Protein AF-A0A3B9IPR3-F1 (afdb_monomer_lite)

Organism: NCBI:txid171437

pLDDT: mean 76.73, std 12.43, range [57.88, 97.44]

Foldseek 3Di:
DVVVVVVVCVVVVVVVVCCVPVVVVVPDDDDPDPPDDDDDDDDPVVVDPPPPPPDDDDDDDDDPDDDDDDDDDDDDDDD

Secondary structure (DSSP, 8-state):
-HHHHHHHHHHHHHHHHHHHHHHHHHTPPPPPP----------HHHH------PPPPPPPPPPP---PPPPPPPPPPP-

Radius of gyration: 46.65 Å; chains: 1; bounding box: 134×36×76 Å

Sequence (79 aa):
MKRGLTYSLAAHGAVAALLWFGLPSLSRPLPPEEQTIVIDVVPVSEVTRASQLRPKPDPKPEPEKQVAQASPPPPPPPP

Structure (mmCIF, N/CA/C/O backbone):
data_AF-A0A3B9IPR3-F1
#
_entry.id   AF-A0A3B9IPR3-F1
#
loop_
_atom_site.group_PDB
_atom_site.id
_atom_site.type_symbol
_atom_site.label_atom_id
_atom_site.label_alt_id
_atom_site.label_comp_id
_atom_site.label_asym_id
_atom_site.label_entity_id
_atom_site.label_seq_id
_atom_site.pdbx_PDB_ins_code
_atom_site.Cartn_x
_atom_site.Cartn_y
_atom_site.Cartn_z
_atom_site.occupancy
_atom_site.B_iso_or_equiv
_atom_site.auth_seq_id
_atom_site.auth_comp_id
_atom_site.auth_asym_id
_atom_site.auth_atom_id
_atom_site.pdbx_PDB_model_num
ATOM 1 N N . MET A 1 1 ? 26.972 4.043 -27.547 1.00 63.34 1 MET A N 1
ATOM 2 C CA . MET A 1 1 ? 26.600 5.035 -26.508 1.00 63.34 1 MET A CA 1
ATOM 3 C C . MET A 1 1 ? 25.106 5.030 -26.172 1.00 63.34 1 MET A C 1
ATOM 5 O O . MET A 1 1 ? 24.779 4.796 -25.020 1.00 63.34 1 MET A O 1
ATOM 9 N N . LYS A 1 2 ? 24.190 5.190 -27.144 1.00 76.00 2 LYS A N 1
ATOM 10 C CA . LYS A 1 2 ? 22.733 5.288 -26.883 1.00 76.00 2 LYS A CA 1
ATOM 11 C C . LYS A 1 2 ? 22.119 4.069 -26.171 1.00 76.00 2 LYS A C 1
ATOM 13 O O . LYS A 1 2 ? 21.329 4.242 -25.258 1.00 76.00 2 LYS A O 1
ATOM 18 N N . ARG A 1 3 ? 22.545 2.850 -26.531 1.00 86.31 3 ARG A N 1
ATOM 19 C CA . ARG A 1 3 ? 22.066 1.599 -25.908 1.00 86.31 3 ARG A CA 1
ATOM 20 C C . ARG A 1 3 ? 22.418 1.488 -24.419 1.00 86.31 3 ARG A C 1
ATOM 22 O O . ARG A 1 3 ? 21.585 1.093 -23.620 1.00 86.31 3 ARG A O 1
ATOM 29 N N . GLY A 1 4 ? 23.635 1.876 -24.035 1.00 90.12 4 GLY A N 1
ATOM 30 C CA . GLY A 1 4 ? 24.048 1.873 -22.627 1.00 90.12 4 GLY A CA 1
ATOM 31 C C . GLY A 1 4 ? 23.224 2.853 -21.791 1.00 90.12 4 GLY A C 1
ATOM 32 O O . GLY A 1 4 ? 22.779 2.508 -20.701 1.00 90.12 4 GLY A O 1
ATOM 33 N N . LEU A 1 5 ? 22.937 4.035 -22.350 1.00 93.25 5 LEU A N 1
ATOM 34 C CA . LEU A 1 5 ? 22.070 5.018 -21.706 1.00 93.25 5 LEU A CA 1
ATOM 35 C C . LEU A 1 5 ? 20.641 4.485 -21.536 1.00 93.25 5 LEU A C 1
ATOM 37 O O . LEU A 1 5 ? 20.087 4.613 -20.452 1.00 93.25 5 LEU A O 1
ATOM 41 N N . THR A 1 6 ? 20.065 3.836 -22.556 1.00 94.31 6 THR A N 1
ATOM 42 C CA . THR A 1 6 ? 18.713 3.260 -22.455 1.00 94.31 6 THR A CA 1
ATOM 43 C C . THR A 1 6 ? 18.636 2.126 -21.440 1.00 94.31 6 THR A C 1
ATOM 45 O O . THR A 1 6 ? 17.681 2.080 -20.675 1.00 94.31 6 THR A O 1
ATOM 48 N N . TYR A 1 7 ? 19.637 1.239 -21.388 1.00 95.38 7 TYR A N 1
ATOM 49 C CA . TYR A 1 7 ? 19.665 0.168 -20.386 1.00 95.38 7 TYR A CA 1
ATOM 50 C C . TYR A 1 7 ? 19.831 0.719 -18.969 1.00 95.38 7 TYR A C 1
ATOM 52 O O . TYR A 1 7 ? 19.151 0.257 -18.059 1.00 95.38 7 TYR A O 1
ATOM 60 N N . SER A 1 8 ? 20.674 1.740 -18.787 1.00 94.50 8 SER A N 1
ATOM 61 C CA . SER A 1 8 ? 20.842 2.403 -17.492 1.00 94.50 8 SER A CA 1
ATOM 62 C C . SER A 1 8 ? 19.546 3.070 -17.026 1.00 94.50 8 SER A C 1
ATOM 64 O O . SER A 1 8 ? 19.115 2.851 -15.894 1.00 94.50 8 SER A O 1
ATOM 66 N N . LEU A 1 9 ? 18.881 3.821 -17.912 1.00 95.62 9 LEU A N 1
ATOM 67 C CA . LEU A 1 9 ? 17.616 4.486 -17.597 1.00 95.62 9 LEU A CA 1
ATOM 68 C C . LEU A 1 9 ? 16.506 3.474 -17.291 1.00 95.62 9 LEU A C 1
ATOM 70 O O . LEU A 1 9 ? 15.749 3.665 -16.345 1.00 95.62 9 LEU A O 1
ATOM 74 N N . ALA A 1 10 ? 16.437 2.383 -18.058 1.00 96.25 10 ALA A N 1
ATOM 75 C CA . ALA A 1 10 ? 15.476 1.311 -17.831 1.00 96.25 10 ALA A CA 1
ATOM 76 C C . ALA A 1 10 ? 15.711 0.611 -16.485 1.00 96.25 10 ALA A C 1
ATOM 78 O O . ALA A 1 10 ? 14.758 0.391 -15.742 1.00 96.25 10 ALA A O 1
ATOM 79 N N . ALA A 1 11 ? 16.967 0.311 -16.140 1.00 96.69 11 ALA A N 1
ATOM 80 C CA . ALA A 1 11 ? 17.310 -0.319 -14.869 1.00 96.69 11 ALA A CA 1
ATOM 81 C C . ALA A 1 11 ? 16.946 0.576 -13.675 1.00 96.69 11 ALA A C 1
ATOM 83 O O . ALA A 1 11 ? 16.265 0.129 -12.755 1.00 96.69 11 ALA A O 1
ATOM 84 N N . HIS A 1 12 ? 17.326 1.857 -13.711 1.00 97.44 12 HIS A N 1
ATOM 85 C CA . HIS A 1 12 ? 16.983 2.798 -12.641 1.00 97.44 12 HIS A CA 1
ATOM 86 C C . HIS A 1 12 ? 15.473 3.046 -12.563 1.00 97.44 12 HIS A C 1
ATOM 88 O O . HIS A 1 12 ? 14.919 3.084 -11.468 1.00 97.44 12 HIS A O 1
ATOM 94 N N . GLY A 1 13 ? 14.793 3.152 -13.708 1.00 97.25 13 GLY A N 1
ATOM 95 C CA . GLY A 1 13 ? 13.338 3.282 -13.767 1.00 97.25 13 GLY A CA 1
ATOM 96 C C . GLY A 1 13 ? 12.614 2.082 -13.153 1.00 97.25 13 GLY A C 1
ATOM 97 O O . GLY A 1 13 ? 11.671 2.266 -12.388 1.00 97.25 13 GLY A O 1
ATOM 98 N N . ALA A 1 14 ? 13.088 0.861 -13.414 1.00 96.25 14 ALA A N 1
ATOM 99 C CA . ALA A 1 14 ? 12.536 -0.352 -12.816 1.00 96.25 14 ALA A CA 1
ATOM 100 C C . ALA A 1 14 ? 12.717 -0.380 -11.289 1.00 96.25 14 ALA A C 1
ATOM 102 O O . ALA A 1 14 ? 11.771 -0.693 -10.565 1.00 96.25 14 ALA A O 1
ATOM 103 N N . VAL A 1 15 ? 13.897 0.004 -10.788 1.00 96.56 15 VAL A N 1
ATOM 104 C CA . VAL A 1 15 ? 14.155 0.113 -9.340 1.00 96.56 15 VAL A CA 1
ATOM 105 C C . VAL A 1 15 ? 13.264 1.183 -8.704 1.00 96.56 15 VAL A C 1
ATOM 107 O O . VAL A 1 15 ? 12.645 0.929 -7.673 1.00 96.56 15 VAL A O 1
ATOM 110 N N . ALA A 1 16 ? 13.138 2.355 -9.331 1.00 96.00 16 ALA A N 1
ATOM 111 C CA . ALA A 1 16 ? 12.273 3.426 -8.843 1.00 96.00 16 ALA A CA 1
ATOM 112 C C . ALA A 1 16 ? 10.798 2.994 -8.790 1.00 96.00 16 ALA A C 1
ATOM 114 O O . ALA A 1 16 ? 10.122 3.257 -7.799 1.00 96.00 16 ALA A O 1
ATOM 115 N N . ALA A 1 17 ? 10.310 2.277 -9.808 1.00 94.81 17 ALA A N 1
ATOM 116 C CA . ALA A 1 17 ? 8.954 1.735 -9.823 1.00 94.81 17 ALA A CA 1
ATOM 117 C C . ALA A 1 17 ? 8.739 0.697 -8.708 1.00 94.81 17 ALA A C 1
ATOM 119 O O . ALA A 1 17 ? 7.735 0.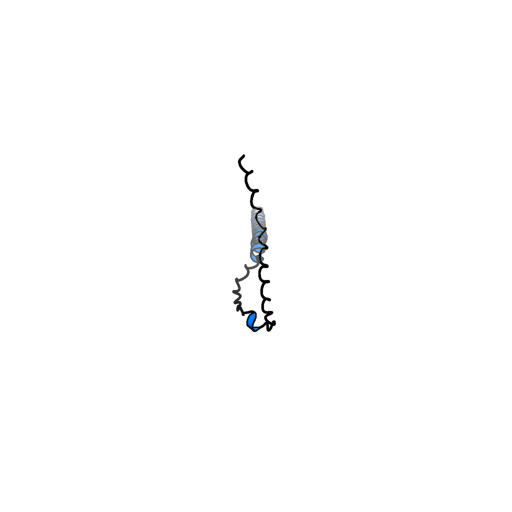755 -7.999 1.00 94.81 17 ALA A O 1
ATOM 120 N N . LEU A 1 18 ? 9.693 -0.215 -8.497 1.00 94.06 18 LEU A N 1
ATOM 121 C CA . LEU A 1 18 ? 9.630 -1.186 -7.400 1.00 94.06 18 LEU A CA 1
ATOM 122 C C . LEU A 1 18 ? 9.579 -0.507 -6.030 1.00 94.06 18 LEU A C 1
ATOM 124 O O . LEU A 1 18 ? 8.806 -0.929 -5.177 1.00 94.06 18 LEU A O 1
ATOM 128 N N . LEU A 1 19 ? 10.350 0.557 -5.816 1.00 92.75 19 LEU A N 1
ATOM 129 C CA . LEU A 1 19 ? 10.296 1.314 -4.566 1.00 92.75 19 LEU A CA 1
ATOM 130 C C . LEU A 1 19 ? 8.975 2.081 -4.427 1.00 92.75 19 LEU A C 1
ATOM 132 O O . LEU A 1 19 ? 8.384 2.082 -3.352 1.00 92.75 19 LEU A O 1
ATOM 136 N N . TRP A 1 20 ? 8.471 2.682 -5.504 1.00 93.06 20 TRP A N 1
ATOM 137 C CA . TRP A 1 20 ? 7.234 3.463 -5.461 1.00 93.06 20 TRP A CA 1
ATOM 138 C C . TRP A 1 20 ? 5.990 2.605 -5.211 1.00 93.06 20 TRP A C 1
ATOM 140 O O . TRP A 1 20 ? 5.106 3.014 -4.467 1.00 93.06 20 TRP A O 1
ATOM 150 N N . PHE A 1 21 ? 5.911 1.414 -5.813 1.00 90.88 21 PHE A N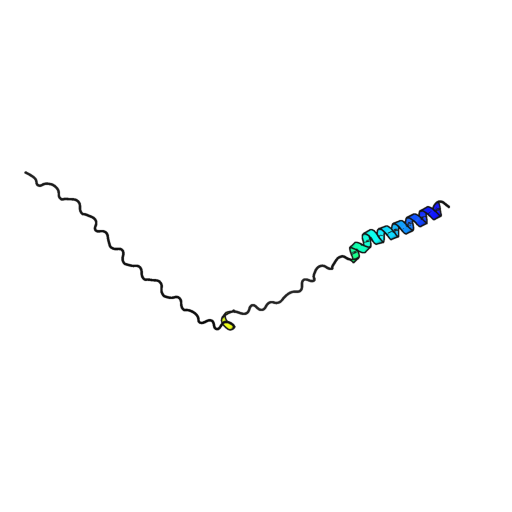 1
ATOM 151 C CA . PHE A 1 21 ? 4.743 0.531 -5.697 1.00 90.88 21 PHE A CA 1
ATOM 152 C C . PHE A 1 21 ? 4.925 -0.595 -4.668 1.00 90.88 21 PHE A C 1
ATOM 154 O O . PHE A 1 21 ? 3.964 -0.984 -4.006 1.00 90.88 21 PHE A O 1
ATOM 161 N N . GLY A 1 22 ? 6.139 -1.121 -4.507 1.00 86.94 22 GLY A N 1
ATOM 162 C CA . GLY A 1 22 ? 6.435 -2.235 -3.603 1.00 86.94 22 GLY A CA 1
ATOM 163 C C . GLY A 1 22 ? 6.569 -1.815 -2.140 1.00 86.94 22 GLY A C 1
ATOM 164 O O . GLY A 1 22 ? 6.041 -2.494 -1.261 1.00 86.94 22 GLY A O 1
ATOM 165 N N . LEU A 1 23 ? 7.201 -0.671 -1.863 1.00 86.19 23 LEU A N 1
ATOM 166 C CA . LEU A 1 23 ? 7.373 -0.168 -0.497 1.00 86.19 23 LEU A CA 1
ATOM 167 C C . LEU A 1 23 ? 6.037 0.122 0.218 1.00 86.19 23 LEU A C 1
ATOM 169 O O . LEU A 1 23 ? 5.847 -0.393 1.322 1.00 86.19 23 LEU A O 1
ATOM 173 N N . PRO A 1 24 ? 5.057 0.834 -0.385 1.00 83.75 24 PRO A N 1
ATOM 174 C CA . PRO A 1 24 ? 3.757 1.026 0.258 1.00 83.75 24 PRO A CA 1
ATOM 175 C C . PRO A 1 24 ? 2.960 -0.274 0.413 1.00 83.75 24 PRO A C 1
ATOM 177 O O . PRO A 1 24 ? 2.075 -0.338 1.262 1.00 83.75 24 PRO A O 1
ATOM 180 N N . SER A 1 25 ? 3.252 -1.318 -0.372 1.00 78.12 25 SER A N 1
ATOM 181 C CA . SER A 1 25 ? 2.644 -2.639 -0.177 1.00 78.12 25 SER A CA 1
ATOM 182 C C . SER A 1 25 ? 3.209 -3.364 1.047 1.00 78.12 25 SER A C 1
ATOM 184 O O . SER A 1 25 ? 2.471 -4.112 1.683 1.00 78.12 25 SER A O 1
ATOM 186 N N . LEU A 1 26 ? 4.486 -3.150 1.380 1.00 77.25 26 LEU A N 1
ATOM 187 C CA . LEU A 1 26 ? 5.148 -3.785 2.524 1.00 77.25 26 LEU A CA 1
ATOM 188 C C . LEU A 1 26 ? 4.781 -3.116 3.855 1.00 77.25 26 LEU A C 1
ATOM 190 O O . LEU A 1 26 ? 4.724 -3.774 4.886 1.00 77.25 26 LEU A O 1
ATOM 194 N N . SER A 1 27 ? 4.493 -1.815 3.830 1.00 77.25 27 SER A N 1
ATOM 195 C CA . SER A 1 27 ? 4.071 -1.054 5.013 1.00 77.25 27 SER A CA 1
ATOM 196 C C . SER A 1 27 ? 2.581 -1.178 5.338 1.00 77.25 27 SER A C 1
ATOM 198 O O . SER A 1 27 ? 2.104 -0.481 6.234 1.00 77.25 27 SER A O 1
ATOM 200 N N . ARG A 1 28 ? 1.821 -2.021 4.625 1.00 79.75 28 ARG A N 1
ATOM 201 C CA . ARG A 1 28 ? 0.417 -2.247 4.976 1.00 79.75 28 ARG A CA 1
ATOM 202 C C . ARG A 1 28 ? 0.365 -2.939 6.338 1.00 79.75 28 ARG A C 1
ATOM 204 O O . ARG A 1 28 ? 0.944 -4.018 6.468 1.00 79.75 28 ARG A O 1
ATOM 211 N N . PRO A 1 29 ? -0.307 -2.348 7.343 1.00 78.19 29 PRO A N 1
ATOM 212 C CA . PRO A 1 29 ? -0.550 -3.061 8.582 1.00 78.19 29 PRO A CA 1
ATOM 213 C C . PRO A 1 29 ? -1.324 -4.330 8.234 1.00 78.19 29 PRO A C 1
ATOM 215 O O . PRO A 1 29 ? -2.259 -4.288 7.427 1.00 78.19 29 PRO A O 1
ATOM 218 N N . LEU A 1 30 ? -0.901 -5.462 8.800 1.00 78.62 30 LEU A N 1
ATOM 219 C CA . LEU A 1 30 ? -1.688 -6.678 8.683 1.00 78.62 30 LEU A CA 1
ATOM 220 C C . LEU A 1 30 ? -3.088 -6.381 9.238 1.00 78.62 30 LEU A C 1
ATOM 222 O O . LEU A 1 30 ? -3.196 -5.631 10.218 1.00 78.62 30 LEU A O 1
ATOM 226 N N . PRO A 1 31 ? -4.153 -6.916 8.612 1.00 79.75 31 PRO A N 1
ATOM 227 C CA . PRO A 1 31 ? -5.473 -6.833 9.211 1.00 79.75 31 PRO A CA 1
ATOM 228 C C . PRO A 1 31 ? -5.375 -7.354 10.649 1.00 79.75 31 PRO A C 1
ATOM 230 O O . PRO A 1 31 ? -4.626 -8.309 10.887 1.00 79.75 31 PRO A O 1
ATOM 233 N N . PRO A 1 32 ? -6.056 -6.703 11.608 1.00 77.12 32 PRO A N 1
ATOM 234 C CA . PRO A 1 32 ? -6.064 -7.188 12.975 1.00 77.12 32 PRO A CA 1
ATOM 235 C C . PRO A 1 32 ? -6.504 -8.649 12.938 1.00 77.12 32 PRO A C 1
ATOM 237 O O . PRO A 1 32 ? -7.538 -8.962 12.348 1.00 77.12 32 PRO A O 1
ATOM 240 N N . GLU A 1 33 ? -5.690 -9.543 13.503 1.00 77.81 33 GLU A N 1
ATOM 241 C CA . GLU A 1 33 ? -6.151 -10.905 13.736 1.00 77.81 33 GLU A CA 1
ATOM 242 C C . GLU A 1 33 ? -7.443 -10.813 14.542 1.00 77.81 33 GLU A C 1
ATOM 244 O O . GLU A 1 33 ? -7.504 -10.086 15.539 1.00 77.81 33 GLU A O 1
ATOM 249 N N . GLU A 1 34 ? -8.480 -11.521 14.095 1.00 78.12 34 GLU A N 1
ATOM 250 C CA . GLU A 1 34 ? -9.721 -11.630 14.848 1.00 78.12 34 GLU A CA 1
ATOM 251 C C . GLU A 1 34 ? -9.453 -12.454 16.108 1.00 78.12 34 GLU A C 1
ATOM 253 O O . GLU A 1 34 ? -9.647 -13.668 16.169 1.00 78.12 34 GLU A O 1
ATOM 258 N N . GLN A 1 35 ? -8.941 -11.780 17.134 1.00 78.25 35 GLN A N 1
ATOM 259 C CA . GLN A 1 35 ? -8.725 -12.372 18.435 1.00 78.25 35 GLN A CA 1
ATOM 260 C C . GLN A 1 35 ? -10.100 -12.614 19.055 1.00 78.25 35 GLN A C 1
ATOM 262 O O . GLN A 1 35 ? -10.805 -11.681 19.437 1.00 78.25 35 GLN A O 1
ATOM 267 N N . THR A 1 36 ? -10.509 -13.881 19.113 1.00 79.56 36 THR A N 1
ATOM 268 C CA . THR A 1 36 ? -11.780 -14.271 19.729 1.00 79.56 36 THR A CA 1
ATOM 269 C C . THR A 1 36 ? -11.700 -14.001 21.230 1.00 79.56 36 THR A C 1
ATOM 271 O O . THR A 1 36 ? -11.018 -14.715 21.965 1.00 79.56 36 THR A O 1
ATOM 274 N N . ILE A 1 37 ? -12.378 -12.950 21.692 1.00 80.50 37 ILE A N 1
ATOM 275 C CA . ILE A 1 37 ? -12.472 -12.616 23.114 1.00 80.50 37 ILE A CA 1
ATOM 276 C C . ILE A 1 37 ? -13.613 -13.441 23.710 1.00 80.50 37 ILE A C 1
ATOM 278 O O . ILE A 1 37 ? -14.787 -13.171 23.460 1.00 80.50 37 ILE A O 1
ATOM 282 N N . VAL A 1 38 ? -13.268 -14.456 24.502 1.00 83.31 38 VAL A N 1
ATOM 283 C CA . VAL A 1 38 ? -14.246 -15.234 25.270 1.00 83.31 38 VAL A CA 1
ATOM 284 C C . VAL A 1 38 ? -14.616 -14.432 26.514 1.00 83.31 38 VAL A C 1
ATOM 286 O O . VAL A 1 38 ? -13.798 -14.262 27.415 1.00 83.31 38 VAL A O 1
ATOM 289 N N . ILE A 1 39 ? -15.840 -13.910 26.544 1.00 83.81 39 ILE A N 1
ATOM 290 C CA . ILE A 1 39 ? -16.409 -13.207 27.699 1.00 83.81 39 ILE A CA 1
ATOM 291 C C . ILE A 1 39 ? -17.315 -14.152 28.479 1.00 83.81 39 ILE A C 1
ATOM 293 O O . ILE A 1 39 ? -18.263 -14.707 27.926 1.00 83.81 39 ILE A O 1
ATOM 297 N N . ASP A 1 40 ? -17.026 -14.296 29.770 1.00 84.25 40 ASP A N 1
ATOM 298 C CA . ASP A 1 40 ? -17.898 -14.979 30.718 1.00 84.25 40 ASP A CA 1
ATOM 299 C C . ASP A 1 40 ? -18.951 -13.989 31.235 1.00 84.25 40 ASP A C 1
ATOM 301 O O . ASP A 1 40 ? -18.626 -12.956 31.832 1.00 84.25 40 ASP A O 1
ATOM 305 N N . VAL A 1 41 ? -20.224 -14.257 30.940 1.00 84.81 41 VAL A N 1
ATOM 306 C CA . VAL A 1 41 ? -21.339 -13.393 31.343 1.00 84.81 41 VAL A CA 1
ATOM 307 C C . VAL A 1 41 ? -21.733 -13.763 32.767 1.00 84.81 41 VAL A C 1
ATOM 309 O O . VAL A 1 41 ? -22.546 -14.658 32.989 1.00 84.81 41 VAL A O 1
ATOM 312 N N . VAL A 1 42 ? -21.162 -13.054 33.742 1.00 80.50 42 VAL A N 1
ATOM 313 C CA . VAL A 1 42 ? -21.462 -13.284 35.160 1.00 80.50 42 VAL A CA 1
ATOM 314 C C . VAL A 1 42 ? -22.726 -12.516 35.574 1.00 80.50 42 VAL A C 1
ATOM 316 O O . VAL A 1 42 ? -22.825 -11.306 35.331 1.00 80.50 42 VAL A O 1
ATOM 319 N N . PRO A 1 43 ? -23.704 -13.169 36.227 1.00 76.69 43 PRO A N 1
ATOM 320 C CA . PRO A 1 43 ? -24.893 -12.497 36.729 1.00 76.69 43 PRO A CA 1
ATOM 321 C C . PRO A 1 43 ? -24.548 -11.516 37.861 1.00 76.69 43 PRO A C 1
ATOM 323 O O . PRO A 1 43 ? -23.981 -11.869 38.894 1.00 76.69 43 PRO A O 1
ATOM 326 N N . VAL A 1 44 ? -24.970 -10.257 37.698 1.00 66.50 44 VAL A N 1
ATOM 327 C CA . VAL A 1 44 ? -24.726 -9.152 38.653 1.00 66.50 44 VAL A CA 1
ATOM 328 C C . VAL A 1 44 ? -25.288 -9.441 40.057 1.00 66.50 44 VAL A C 1
ATOM 330 O O . VAL A 1 44 ? -24.803 -8.886 41.046 1.00 66.50 44 VAL A O 1
ATOM 333 N N . SER A 1 45 ? -26.274 -10.339 40.168 1.00 65.56 45 SER A N 1
ATOM 334 C CA . SER A 1 45 ? -26.892 -10.763 41.431 1.00 65.56 45 SER A CA 1
ATOM 335 C C . SER A 1 45 ? -25.939 -11.474 42.393 1.00 65.56 45 SER A C 1
ATOM 337 O O . SER A 1 45 ? -26.222 -11.505 43.588 1.00 65.56 45 SER A O 1
ATOM 339 N N . GLU A 1 46 ? -24.832 -12.040 41.905 1.00 59.19 46 GLU A N 1
ATOM 340 C CA . GLU A 1 46 ? -23.860 -12.736 42.759 1.00 59.19 46 GLU A CA 1
ATOM 341 C C . GLU A 1 46 ? -22.824 -11.784 43.371 1.00 59.19 46 GLU A C 1
ATOM 343 O O . GLU A 1 46 ? -22.365 -11.999 44.492 1.00 59.19 46 GLU A O 1
ATOM 348 N N . VAL A 1 47 ? -22.495 -10.692 42.674 1.00 59.44 47 VAL A N 1
ATOM 349 C CA . VAL A 1 47 ? -21.468 -9.727 43.110 1.00 59.44 47 VAL A CA 1
ATOM 350 C C . VAL A 1 47 ? -22.083 -8.544 43.865 1.00 59.44 47 VAL A C 1
ATOM 352 O O . VAL A 1 47 ? -21.441 -7.938 44.724 1.00 59.44 47 VAL A O 1
ATOM 355 N N . THR A 1 48 ? -23.355 -8.227 43.608 1.00 60.53 48 THR A N 1
ATOM 356 C CA . THR A 1 48 ? -24.025 -7.072 44.210 1.00 60.53 48 THR A CA 1
ATOM 357 C C . THR A 1 48 ? -24.983 -7.500 45.322 1.00 60.53 48 THR A C 1
ATOM 359 O O . THR A 1 48 ? -26.152 -7.795 45.090 1.00 60.53 48 THR A O 1
ATOM 362 N N . ARG A 1 49 ? -24.519 -7.425 46.576 1.00 59.44 49 ARG A N 1
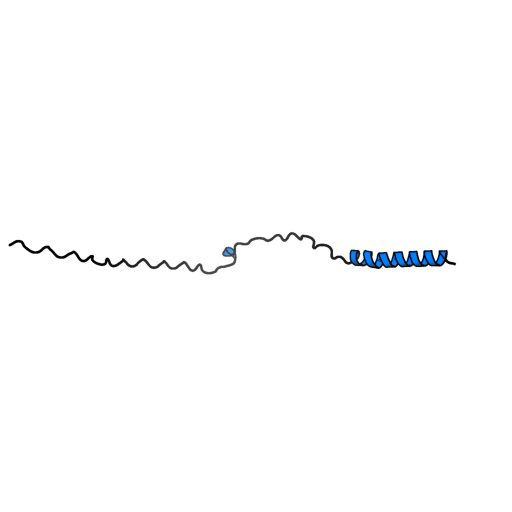ATOM 363 C CA . ARG A 1 49 ? -25.354 -7.462 47.797 1.00 59.44 49 ARG A CA 1
ATOM 364 C C . ARG A 1 49 ? -26.169 -6.163 47.978 1.00 59.44 49 ARG A C 1
ATOM 366 O O . ARG A 1 49 ? -26.330 -5.680 49.097 1.00 59.44 49 ARG A O 1
ATOM 373 N N . ALA A 1 50 ? -26.650 -5.542 46.898 1.00 60.19 50 ALA A N 1
ATOM 374 C CA . ALA A 1 50 ? -27.530 -4.386 47.031 1.00 60.19 50 ALA A CA 1
ATOM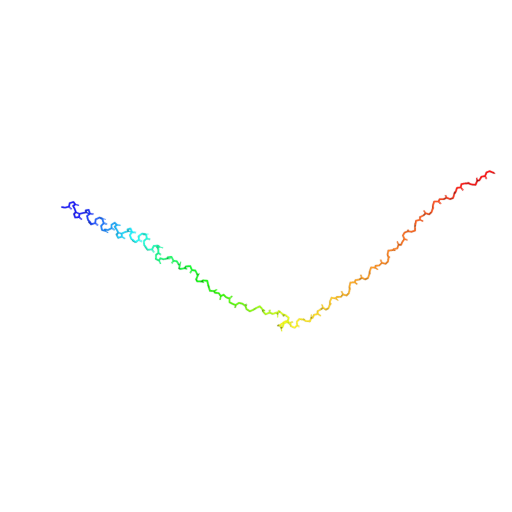 375 C C . ALA A 1 50 ? -28.855 -4.884 47.606 1.00 60.19 50 ALA A C 1
ATOM 377 O O . ALA A 1 50 ? -29.542 -5.699 46.993 1.00 60.19 50 ALA A O 1
ATOM 378 N N . SER A 1 51 ? -29.158 -4.416 48.818 1.00 57.88 51 SER A N 1
ATOM 379 C CA . SER A 1 51 ? -30.444 -4.578 49.486 1.00 57.88 51 SER A CA 1
ATOM 380 C C . SER A 1 51 ? -31.554 -4.429 48.454 1.00 57.88 51 SER A C 1
ATOM 382 O O . SER A 1 51 ? -31.722 -3.349 47.883 1.00 57.88 51 SER A O 1
ATOM 384 N N . GLN A 1 52 ? -32.261 -5.524 48.162 1.00 59.16 52 GLN A N 1
ATOM 385 C CA . GLN A 1 52 ? -33.430 -5.468 47.303 1.00 59.16 52 GLN A CA 1
ATOM 386 C C . GLN A 1 52 ? -34.452 -4.590 48.020 1.00 59.16 52 GLN A C 1
ATOM 388 O O . GLN A 1 52 ? -35.160 -5.040 48.924 1.00 59.16 52 GLN A O 1
ATOM 393 N N . LEU A 1 53 ? -34.486 -3.310 47.655 1.00 59.53 53 LEU A N 1
ATOM 394 C CA . LEU A 1 53 ? -35.560 -2.406 48.017 1.00 59.53 53 LEU A CA 1
ATOM 395 C C . LEU A 1 53 ? -36.822 -3.008 47.408 1.00 59.53 53 LEU A C 1
ATOM 397 O O . LEU A 1 53 ? -37.071 -2.875 46.212 1.00 59.53 53 LEU A O 1
ATOM 401 N N . ARG A 1 54 ? -37.581 -3.748 48.225 1.00 64.19 54 ARG A N 1
ATOM 402 C CA . ARG A 1 54 ? -38.895 -4.252 47.830 1.00 64.19 54 ARG A CA 1
ATOM 403 C C . ARG A 1 54 ? -39.704 -3.062 47.299 1.00 64.19 54 ARG A C 1
ATOM 405 O O . ARG A 1 54 ? -39.738 -2.033 47.981 1.00 64.19 54 ARG A O 1
ATOM 412 N N . PRO A 1 55 ? -40.353 -3.180 46.130 1.00 64.06 55 PRO A N 1
ATOM 413 C CA . PRO A 1 55 ? -41.252 -2.142 45.649 1.00 64.06 55 PRO A CA 1
ATOM 414 C C . PRO A 1 55 ? -42.307 -1.844 46.721 1.00 64.06 55 PRO A C 1
ATOM 416 O O . PRO A 1 55 ? -42.897 -2.767 47.291 1.00 64.06 55 PRO A O 1
ATOM 419 N N . LYS A 1 56 ? -42.510 -0.561 47.039 1.00 68.56 56 LYS A N 1
ATOM 420 C CA . LYS A 1 56 ? -43.626 -0.141 47.896 1.00 68.56 56 LYS A CA 1
ATOM 421 C C . LYS A 1 56 ? -44.940 -0.475 47.173 1.00 68.56 56 LYS A C 1
ATOM 423 O O . LYS A 1 56 ? -44.990 -0.278 45.963 1.00 68.56 56 LYS A O 1
ATOM 428 N N . PRO A 1 57 ? -45.977 -0.966 47.876 1.00 68.88 57 PRO A N 1
ATOM 429 C CA . PRO A 1 57 ? -47.258 -1.266 47.244 1.00 68.88 57 PRO A CA 1
ATOM 430 C C . PRO A 1 57 ? -47.859 -0.007 46.616 1.00 68.88 57 PRO A C 1
ATOM 432 O O . PRO A 1 57 ? -47.797 1.065 47.227 1.00 68.88 57 PRO A O 1
ATOM 435 N N . ASP A 1 58 ? -48.455 -0.148 45.433 1.00 74.06 58 ASP A N 1
ATOM 436 C CA . ASP A 1 58 ? -49.170 0.942 44.774 1.00 74.06 58 ASP A CA 1
ATOM 437 C C . ASP A 1 58 ? -50.350 1.437 45.635 1.00 74.06 58 ASP A C 1
ATOM 439 O O . ASP A 1 58 ? -51.021 0.629 46.295 1.00 74.06 58 ASP A O 1
ATOM 443 N N . PRO A 1 59 ? -50.634 2.753 45.652 1.00 70.69 59 PRO A N 1
ATOM 444 C CA . PRO A 1 59 ? -51.785 3.293 46.362 1.00 70.69 59 PRO A CA 1
ATOM 445 C C . PRO A 1 59 ? -53.090 2.705 45.818 1.00 70.69 59 PRO A C 1
ATOM 447 O O . PRO A 1 59 ? -53.317 2.655 44.610 1.00 70.69 59 PRO A O 1
ATOM 450 N N . LYS A 1 60 ? -53.972 2.268 46.723 1.00 72.00 60 LYS A N 1
ATOM 451 C CA . LYS A 1 60 ? -55.288 1.735 46.361 1.00 72.00 60 LYS A CA 1
ATOM 452 C C . LYS A 1 60 ? -56.149 2.854 45.747 1.00 72.00 60 LYS A C 1
ATOM 454 O O . LYS A 1 60 ? -56.160 3.944 46.319 1.00 72.00 60 LYS A O 1
ATOM 459 N N . PRO A 1 61 ? -56.888 2.606 44.647 1.00 69.00 61 PRO A N 1
ATOM 460 C CA . PRO A 1 61 ? -57.744 3.621 44.043 1.00 69.00 61 PRO A CA 1
ATOM 461 C C . PRO A 1 61 ? -58.782 4.136 45.041 1.00 69.00 61 PRO A C 1
ATOM 463 O O . PRO A 1 61 ? -59.451 3.346 45.716 1.00 69.00 61 PRO A O 1
ATOM 466 N N . GLU A 1 62 ? -58.902 5.458 45.133 1.00 69.62 62 GLU A N 1
ATOM 467 C CA . GLU A 1 62 ? -59.921 6.119 45.941 1.00 69.62 62 GLU A CA 1
ATOM 468 C C . GLU A 1 62 ? -61.298 5.894 45.288 1.00 69.62 62 GLU A C 1
ATOM 470 O O . GLU A 1 62 ? -61.403 6.007 44.063 1.00 69.62 62 GLU A O 1
ATOM 475 N N . PRO A 1 63 ? -62.350 5.523 46.041 1.00 65.12 63 PRO A N 1
ATOM 476 C CA . PRO A 1 63 ? -63.658 5.267 45.449 1.00 65.12 63 PRO A CA 1
ATOM 477 C C . PRO A 1 63 ? -64.197 6.519 44.749 1.00 65.12 63 PRO A C 1
ATOM 479 O O . PRO A 1 63 ? -64.344 7.567 45.381 1.00 65.12 63 PRO A O 1
ATOM 482 N N . GLU A 1 64 ? -64.527 6.406 43.459 1.00 64.69 64 GLU A N 1
ATOM 483 C CA . GLU A 1 64 ? -65.215 7.468 42.725 1.00 64.69 64 GLU A CA 1
ATOM 484 C C . GLU A 1 64 ? -66.518 7.824 43.444 1.00 64.69 64 GLU A C 1
ATOM 486 O O . GLU A 1 64 ? -67.432 7.009 43.606 1.00 64.69 64 GLU A O 1
ATOM 491 N N . LYS A 1 65 ? -66.599 9.074 43.895 1.00 63.47 65 LYS A N 1
ATOM 492 C CA . LYS A 1 65 ? -67.802 9.633 44.496 1.00 63.47 65 LYS A CA 1
ATOM 493 C C . LYS A 1 65 ? -68.858 9.736 43.396 1.00 63.47 65 LYS A C 1
ATOM 495 O O . LYS A 1 65 ? -68.768 10.610 42.539 1.00 63.47 65 LYS A O 1
ATOM 500 N N . GLN A 1 66 ? -69.841 8.833 43.408 1.00 58.78 66 GLN A N 1
ATOM 501 C CA . GLN A 1 66 ? -70.968 8.869 42.475 1.00 58.78 66 GLN A CA 1
ATOM 502 C C . GLN A 1 66 ? -71.649 10.239 42.548 1.00 58.78 66 GLN A C 1
ATOM 504 O O . GLN A 1 66 ? -72.197 10.631 43.580 1.00 58.78 66 GLN A O 1
ATOM 509 N N . VAL A 1 67 ? -71.591 10.979 41.443 1.00 58.50 67 VAL A N 1
ATOM 510 C CA . VAL A 1 67 ? -72.350 12.214 41.269 1.00 58.50 67 VAL A CA 1
ATOM 511 C C . VAL A 1 67 ? -73.817 11.812 41.162 1.00 58.50 67 VAL A C 1
ATOM 513 O O . VAL A 1 67 ? -74.202 11.095 40.240 1.00 58.50 67 VAL A O 1
ATOM 516 N N . ALA A 1 68 ? -74.630 12.229 42.131 1.00 61.75 68 ALA A N 1
ATOM 517 C CA . ALA A 1 68 ? -76.060 11.964 42.124 1.00 61.75 68 ALA A CA 1
ATOM 518 C C . ALA A 1 68 ? -76.689 12.574 40.859 1.00 61.75 68 ALA A C 1
ATOM 520 O O . ALA A 1 68 ? -76.649 13.790 40.664 1.00 61.75 68 ALA A O 1
ATOM 521 N N . GLN A 1 69 ? -77.264 11.735 39.994 1.00 61.69 69 GLN A N 1
ATOM 522 C CA . GLN A 1 69 ? -78.108 12.205 38.899 1.00 61.69 69 GLN A CA 1
ATOM 523 C C . GLN A 1 69 ? -79.343 12.887 39.495 1.00 61.69 69 GLN A C 1
ATOM 525 O O . GLN A 1 69 ? -80.127 12.262 40.210 1.00 61.69 69 GLN A O 1
ATOM 530 N N . ALA A 1 70 ? -79.515 14.176 39.204 1.00 62.75 70 ALA A N 1
ATOM 531 C CA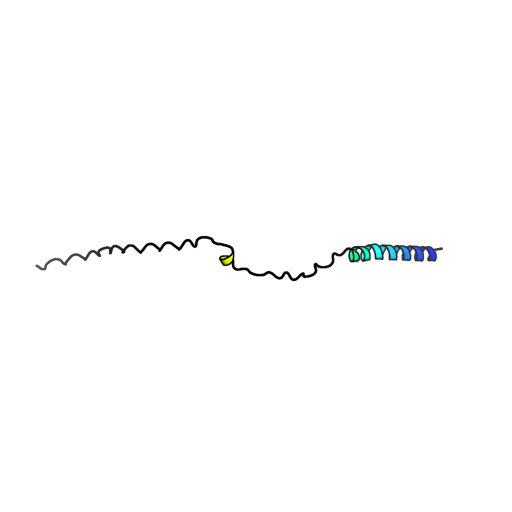 . ALA A 1 70 ? -80.735 14.896 39.535 1.00 62.75 70 ALA A CA 1
ATOM 532 C C . ALA A 1 70 ? -81.914 14.263 38.779 1.00 62.75 70 ALA A C 1
ATOM 534 O O . ALA A 1 70 ? -81.893 14.163 37.552 1.00 62.75 70 ALA A O 1
ATOM 535 N N . SER A 1 71 ? -82.933 13.809 39.510 1.00 66.00 71 SER A N 1
ATOM 536 C CA . SER A 1 71 ? -84.178 13.317 38.911 1.00 66.00 71 SER A CA 1
ATOM 537 C C . SER A 1 71 ? -84.986 14.495 38.338 1.00 66.00 71 SER A C 1
ATOM 539 O O . SER A 1 71 ? -85.008 15.558 38.964 1.00 66.00 71 SER A O 1
ATOM 541 N N . PRO A 1 72 ? -85.643 14.351 37.172 1.00 70.06 72 PRO A N 1
ATOM 542 C CA . PRO A 1 72 ? -86.448 15.424 36.589 1.00 70.06 72 PRO A CA 1
ATOM 543 C C . PRO A 1 72 ? -87.687 15.743 37.451 1.00 70.06 72 PRO A C 1
ATOM 545 O O . PRO A 1 72 ? -88.184 14.860 38.157 1.00 70.06 72 PRO A O 1
ATOM 548 N N . PRO A 1 73 ? -88.192 16.993 37.416 1.00 73.88 73 PRO A N 1
ATOM 549 C CA . PRO A 1 73 ? -89.304 17.415 38.261 1.00 73.88 73 PRO A CA 1
ATOM 550 C C . PRO A 1 73 ? -90.622 16.721 37.868 1.00 73.88 73 PRO A C 1
ATOM 552 O O . PRO A 1 73 ? -90.818 16.393 36.693 1.00 73.88 73 PRO A O 1
ATOM 555 N N . PRO A 1 74 ? -91.536 16.501 38.832 1.00 77.00 74 PRO A N 1
ATOM 556 C CA . PRO A 1 74 ? -92.807 15.835 38.575 1.00 77.00 74 PRO A CA 1
ATOM 557 C C . PRO A 1 74 ? -93.743 16.698 37.708 1.00 77.00 74 PRO A C 1
ATOM 559 O O . PRO A 1 74 ? -93.661 17.930 37.749 1.00 77.00 74 PRO A O 1
ATOM 562 N N . PRO A 1 75 ? -94.643 16.070 36.927 1.00 74.88 75 PRO A N 1
ATOM 563 C CA . PRO A 1 75 ? -95.593 16.791 36.089 1.00 74.88 75 PRO A CA 1
ATOM 564 C C . PRO A 1 75 ? -96.636 17.552 36.931 1.00 74.88 75 PRO A C 1
ATOM 566 O O . PRO A 1 75 ? -96.938 17.145 38.057 1.00 74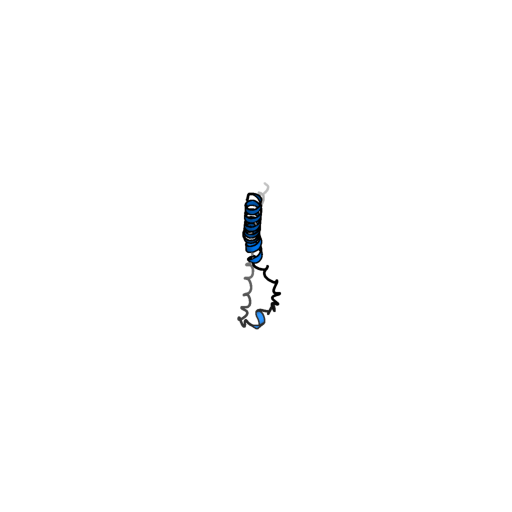.88 75 PRO A O 1
ATOM 569 N N . PRO A 1 76 ? -97.197 18.653 36.397 1.00 72.94 76 PRO A N 1
ATOM 570 C CA . PRO A 1 76 ? -98.189 19.456 37.104 1.00 72.94 76 PRO A CA 1
ATOM 571 C C . PRO A 1 76 ? -99.510 18.687 37.310 1.00 72.94 76 PRO A C 1
ATOM 573 O O . PRO A 1 76 ? -99.861 17.840 36.483 1.00 72.94 76 PRO A O 1
ATOM 576 N N . PRO A 1 77 ? -100.248 18.971 38.400 1.00 68.88 77 PRO A N 1
ATOM 577 C CA . PRO A 1 77 ? -101.486 18.269 38.722 1.00 68.88 77 PRO A CA 1
ATOM 578 C C . PRO A 1 77 ? -102.630 18.614 37.742 1.00 68.88 77 PRO A C 1
ATOM 580 O O . PRO A 1 77 ? -102.684 19.742 37.244 1.00 68.88 77 PRO A O 1
ATOM 583 N N . PRO A 1 78 ? -103.543 17.661 37.463 1.00 65.38 78 PRO A N 1
ATOM 584 C CA . PRO A 1 78 ? -104.742 17.891 36.648 1.00 65.38 78 PRO A CA 1
ATOM 585 C C . PRO A 1 78 ? -105.813 18.727 37.395 1.00 65.38 78 PRO A C 1
ATOM 587 O O . PRO A 1 78 ? -105.738 18.807 38.623 1.00 65.38 78 PRO A O 1
ATOM 590 N N . PRO A 1 79 ? -106.769 19.358 36.670 1.00 66.38 79 PRO A N 1
ATOM 591 C CA . PRO A 1 79 ? -107.738 20.322 37.216 1.00 66.38 79 PRO A CA 1
ATOM 592 C C . PRO A 1 79 ? -108.783 19.721 38.162 1.00 66.38 79 PRO A C 1
ATOM 594 O O . PRO A 1 79 ? -109.168 18.546 37.962 1.00 66.38 79 PRO A O 1
#